Protein AF-A0A6A3GH56-F1 (afdb_monomer_lite)

Secondary structure (DSSP, 8-state):
--HHHHHHHHHHHHHHHHT-PPPPHHHHHHHHHHHTTT--HHHH---TT-GGG------HHHHHHHHHHSPPP-TT-EEEEET-TTSHHHHHHHHHS--SEEEEE--S----HHHHS-----

Foldseek 3Di:
DVVVVVVVVVVVVVVVVLPPDADDLVVLLVVLCVLCVPPDCVLQDDDPPPPVSDDDDDDSVNLVVVCVPDDADDCDAEAEAEQCRLPSSVSSCVRHHNHVYYHYDHPDPHHNSSPPDPPPVD

pLDDT: mean 76.89, std 17.0, range [31.66, 94.56]

Sequence (122 aa):
MAADDEAEVVDALVKSYEKAAVLQLPDAIRVLASIFNDVTANDIHQKSGRTHGNAGELLPVRVADMLAVMEPLHASDVFLDIGAGIGNVLAQVALTTTVRRCIGVELRKVAMKAADKPLNLL

Organism: NCBI:txid53985

Structure (mmCIF, N/CA/C/O backbone):
data_AF-A0A6A3GH56-F1
#
_entry.id   AF-A0A6A3GH56-F1
#
loop_
_atom_site.group_PDB
_atom_site.id
_atom_site.type_symbol
_atom_site.label_atom_id
_atom_site.label_alt_id
_atom_site.label_comp_id
_atom_site.label_asym_id
_atom_site.label_entity_id
_atom_site.label_seq_id
_atom_site.pdbx_PDB_ins_code
_atom_site.Cartn_x
_atom_site.Cartn_y
_atom_site.Cartn_z
_atom_site.occupancy
_atom_site.B_iso_or_equiv
_atom_site.auth_seq_id
_atom_site.auth_comp_id
_atom_site.auth_asym_id
_atom_site.auth_atom_id
_atom_site.pdbx_PDB_model_num
ATOM 1 N N . MET A 1 1 ? -23.706 -33.815 13.075 1.00 55.69 1 MET A N 1
ATOM 2 C CA . MET A 1 1 ? -22.848 -33.373 14.191 1.00 55.69 1 MET A CA 1
ATOM 3 C C . MET A 1 1 ? -21.443 -32.964 13.754 1.00 55.69 1 MET A C 1
ATOM 5 O O . MET A 1 1 ? -20.872 -32.169 14.460 1.00 55.69 1 MET A O 1
ATOM 9 N N . ALA A 1 2 ? -20.900 -33.423 12.612 1.00 57.75 2 ALA A N 1
ATOM 10 C CA . ALA A 1 2 ? -19.559 -33.015 12.146 1.00 57.75 2 ALA A CA 1
ATOM 11 C C . ALA A 1 2 ? -19.528 -31.788 11.201 1.00 57.75 2 ALA A C 1
ATOM 13 O O . ALA A 1 2 ? -18.466 -31.236 10.957 1.00 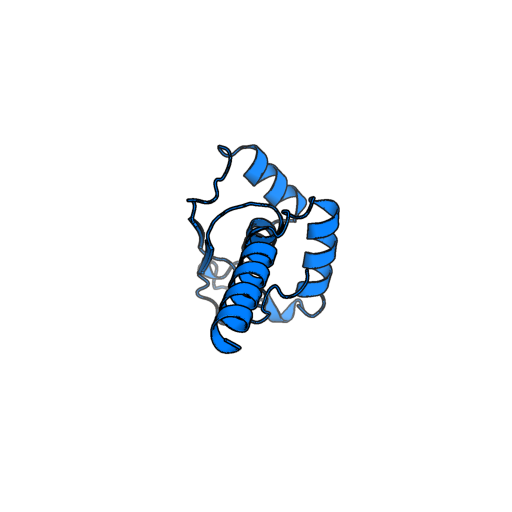57.75 2 ALA A O 1
ATOM 14 N N . ALA A 1 3 ? -20.671 -31.375 10.639 1.00 57.62 3 ALA A N 1
ATOM 15 C CA . ALA A 1 3 ? -20.741 -30.251 9.695 1.00 57.62 3 ALA A CA 1
ATOM 16 C C . ALA A 1 3 ? -20.839 -28.879 10.390 1.00 57.62 3 ALA A C 1
ATOM 18 O O . ALA A 1 3 ? -20.417 -27.878 9.819 1.00 57.62 3 ALA A O 1
ATOM 19 N N . ASP A 1 4 ? -21.376 -28.848 11.614 1.00 59.31 4 ASP A N 1
ATOM 20 C CA . ASP A 1 4 ? -21.502 -27.619 12.406 1.00 59.31 4 ASP A CA 1
ATOM 21 C C . ASP A 1 4 ? -20.137 -27.190 12.979 1.00 59.31 4 ASP A C 1
ATOM 23 O O . ASP A 1 4 ? -19.827 -26.001 12.983 1.00 59.31 4 ASP A O 1
ATO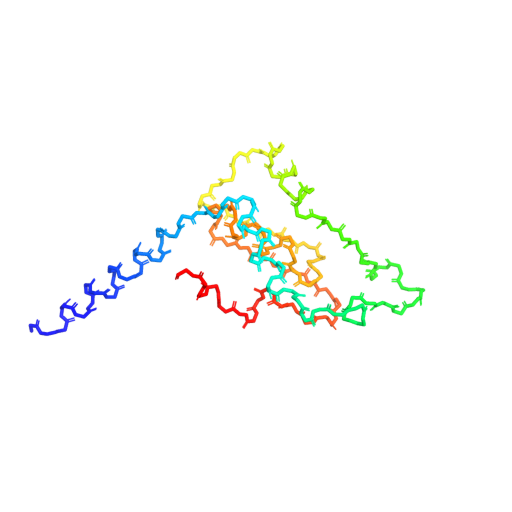M 27 N N . ASP A 1 5 ? -19.277 -28.157 13.330 1.00 63.38 5 ASP A N 1
ATOM 28 C CA . ASP A 1 5 ? -17.909 -27.914 13.813 1.00 63.38 5 ASP A CA 1
ATOM 29 C C . ASP A 1 5 ? -17.003 -27.297 12.728 1.00 63.38 5 ASP A C 1
ATOM 31 O O . ASP A 1 5 ? -16.204 -26.408 13.009 1.00 63.38 5 ASP A O 1
ATOM 35 N N . GLU A 1 6 ? -17.130 -27.720 11.464 1.00 66.81 6 GLU A N 1
ATOM 36 C CA . GLU A 1 6 ? -16.350 -27.147 10.353 1.00 66.81 6 GLU A CA 1
ATOM 37 C C . GLU A 1 6 ? -16.748 -25.697 10.055 1.00 66.81 6 GLU A C 1
ATOM 39 O O . GLU A 1 6 ? -15.886 -24.849 9.825 1.00 66.81 6 GLU A O 1
ATOM 44 N N . ALA A 1 7 ? -18.047 -25.387 10.089 1.00 73.62 7 ALA A N 1
ATOM 45 C CA . ALA A 1 7 ? -18.534 -24.027 9.879 1.00 73.62 7 ALA A CA 1
ATOM 46 C C . ALA A 1 7 ? -18.064 -23.080 10.993 1.00 73.62 7 ALA A C 1
ATOM 48 O O . ALA A 1 7 ? -17.698 -21.938 10.717 1.00 73.62 7 ALA A O 1
ATOM 49 N N . GLU A 1 8 ? -18.020 -23.566 12.234 1.00 77.56 8 GLU A N 1
ATOM 50 C CA . GLU A 1 8 ? -17.520 -22.814 13.384 1.00 77.56 8 GLU A CA 1
ATOM 51 C C . GLU A 1 8 ? -16.004 -22.580 13.304 1.00 77.56 8 GLU A C 1
ATOM 53 O O . GLU A 1 8 ? -15.531 -21.479 13.590 1.00 77.56 8 GLU A O 1
ATOM 58 N N . VAL A 1 9 ? -15.233 -23.565 12.831 1.00 79.50 9 VAL A N 1
ATOM 59 C CA . VAL A 1 9 ? -13.787 -23.416 12.597 1.00 79.50 9 VAL A CA 1
ATOM 60 C C . VAL A 1 9 ? -13.506 -22.425 11.470 1.00 79.50 9 VAL A C 1
ATOM 62 O O . VAL A 1 9 ? -12.605 -21.598 11.602 1.00 79.50 9 VAL A O 1
ATOM 65 N N . VAL A 1 10 ? -14.278 -22.459 10.380 1.00 74.50 10 VAL A N 1
ATOM 66 C CA . VAL A 1 10 ? -14.142 -21.497 9.276 1.00 74.50 10 VAL A CA 1
ATOM 67 C C . VAL A 1 10 ? -14.523 -20.090 9.733 1.00 74.50 10 VAL A C 1
ATOM 69 O O . VAL A 1 10 ? -13.805 -19.148 9.415 1.00 74.50 10 VAL A O 1
ATOM 72 N N . ASP A 1 11 ? -15.586 -19.929 10.521 1.00 76.31 11 ASP A N 1
ATOM 73 C CA . ASP A 1 11 ? -15.983 -18.637 11.092 1.00 76.31 11 ASP A CA 1
ATOM 74 C C . ASP A 1 11 ? -14.933 -18.100 12.079 1.00 76.31 11 ASP A C 1
ATOM 76 O O . ASP A 1 11 ? -14.566 -16.927 12.022 1.00 76.31 11 ASP A O 1
ATOM 80 N N . ALA A 1 12 ? -14.367 -18.957 12.931 1.00 69.94 12 ALA A N 1
ATOM 81 C CA . ALA A 1 12 ? -13.274 -18.596 13.831 1.00 69.94 12 ALA A CA 1
ATOM 82 C C . ALA A 1 12 ? -11.991 -18.230 13.068 1.00 69.94 12 ALA A C 1
ATOM 84 O O . ALA A 1 12 ? -11.305 -17.274 13.435 1.00 69.94 12 ALA A O 1
ATOM 85 N N . LEU A 1 13 ? -11.685 -18.948 11.986 1.00 66.50 13 LEU A N 1
ATOM 86 C CA . LEU A 1 13 ? -10.550 -18.671 11.115 1.00 66.50 13 LEU A CA 1
ATOM 87 C C . LEU A 1 13 ? -10.747 -17.335 10.382 1.00 66.50 13 LEU A C 1
ATOM 89 O O . LEU A 1 13 ? -9.862 -16.483 10.425 1.00 66.50 13 LEU A O 1
ATOM 93 N N . VAL A 1 14 ? -11.926 -17.096 9.802 1.00 62.84 14 VAL A N 1
ATOM 94 C CA . VAL A 1 14 ? -12.310 -15.820 9.174 1.00 62.84 14 VAL A CA 1
ATOM 95 C C . VAL A 1 14 ? -12.237 -14.673 10.184 1.00 62.84 14 VAL A C 1
ATOM 97 O O . VAL A 1 14 ? -11.625 -13.653 9.886 1.00 62.84 14 VAL A O 1
ATOM 100 N N . LYS A 1 15 ? -12.741 -14.853 11.409 1.00 58.06 15 LYS A N 1
ATOM 101 C CA . LYS A 1 15 ? -12.625 -13.863 12.495 1.00 58.06 15 LYS A CA 1
ATOM 102 C C . LYS A 1 15 ? -11.185 -13.633 12.943 1.00 58.06 15 LYS A C 1
ATOM 104 O O . LYS A 1 15 ? -10.844 -12.527 13.359 1.00 58.06 15 LYS A O 1
ATOM 109 N N . SER A 1 16 ? -10.329 -14.652 12.871 1.00 56.16 16 SER A N 1
ATOM 110 C CA . SER A 1 16 ? -8.899 -14.501 13.157 1.00 56.16 16 SER A CA 1
ATOM 111 C C . SER A 1 16 ? -8.198 -13.666 12.081 1.00 56.16 16 SER A C 1
ATOM 113 O O . SER A 1 16 ? -7.372 -12.822 12.422 1.00 56.16 16 SER A O 1
ATOM 115 N N . TYR A 1 17 ? -8.616 -13.803 10.815 1.00 54.56 17 TYR A N 1
ATOM 116 C CA . TYR A 1 17 ? -8.174 -12.955 9.705 1.00 54.56 17 TYR A CA 1
ATOM 117 C C . TYR A 1 17 ? -8.757 -11.534 9.764 1.00 54.56 17 TYR A C 1
ATOM 119 O O . TYR A 1 17 ? -8.057 -10.578 9.442 1.00 54.56 17 TYR A O 1
ATOM 127 N N . GLU A 1 18 ? -9.994 -11.355 10.241 1.00 53.69 18 GLU A N 1
ATOM 128 C CA . GLU A 1 18 ? -10.576 -10.026 10.508 1.00 53.69 18 GLU A CA 1
ATOM 129 C C . GLU A 1 18 ? -9.851 -9.284 11.640 1.00 53.69 18 GLU A C 1
ATOM 131 O O . GLU A 1 18 ? -9.915 -8.057 11.732 1.00 53.69 18 GLU A O 1
ATOM 136 N N . LYS A 1 19 ? -9.123 -10.018 12.488 1.00 45.75 19 LYS A N 1
ATOM 137 C CA . LYS A 1 19 ? -8.312 -9.485 13.582 1.00 45.75 19 LYS A CA 1
ATOM 138 C C . LYS A 1 19 ? -6.819 -9.458 13.244 1.00 45.75 19 LYS A C 1
ATOM 140 O O . LYS A 1 19 ? -5.986 -9.549 14.146 1.00 45.75 19 LYS A O 1
ATOM 145 N N . ALA A 1 20 ? -6.457 -9.316 11.971 1.00 56.47 20 ALA A N 1
ATOM 146 C CA . ALA A 1 20 ? -5.091 -8.961 11.617 1.00 56.47 20 ALA A CA 1
ATOM 147 C C . ALA A 1 20 ? -4.806 -7.548 12.150 1.00 56.47 20 ALA A C 1
ATOM 149 O O . ALA A 1 20 ? -5.354 -6.554 11.673 1.00 56.47 20 ALA A O 1
ATOM 150 N N . ALA A 1 21 ? -3.990 -7.455 13.200 1.00 65.00 21 ALA A N 1
ATOM 151 C CA . ALA A 1 21 ? -3.516 -6.169 13.684 1.00 65.00 21 ALA A CA 1
ATOM 152 C C . ALA A 1 21 ? -2.766 -5.457 12.550 1.00 65.00 21 ALA A C 1
ATOM 154 O O . ALA A 1 21 ? -1.915 -6.057 11.893 1.00 65.00 21 ALA A O 1
ATOM 155 N N . VAL A 1 22 ? -3.075 -4.178 12.332 1.00 84.69 22 VAL A N 1
ATOM 156 C CA . VAL A 1 22 ? -2.339 -3.351 11.372 1.00 84.69 22 VAL A CA 1
ATOM 157 C C . VAL A 1 22 ? -0.858 -3.314 11.749 1.00 84.69 22 VAL A C 1
ATOM 159 O O . VAL A 1 22 ? -0.496 -3.184 12.925 1.00 84.69 22 VAL A O 1
ATOM 162 N N . LEU A 1 23 ? 0.010 -3.436 10.750 1.00 90.06 23 LEU A N 1
ATOM 163 C CA . LEU A 1 23 ? 1.447 -3.383 10.958 1.00 90.06 23 LEU A CA 1
ATOM 164 C C . LEU A 1 23 ? 1.871 -1.976 11.368 1.00 90.06 23 LEU A C 1
ATOM 166 O O . LEU A 1 23 ? 1.396 -0.969 10.839 1.00 90.06 23 LEU A O 1
ATOM 170 N N . GLN A 1 24 ? 2.834 -1.912 12.283 1.00 91.94 24 GLN A N 1
ATOM 171 C CA . GLN A 1 24 ? 3.536 -0.668 12.562 1.00 91.94 24 GLN A CA 1
ATOM 172 C C . GLN A 1 24 ? 4.423 -0.302 11.368 1.00 91.94 24 GLN A C 1
ATOM 174 O O . GLN A 1 24 ? 4.922 -1.177 10.656 1.00 91.94 24 GLN A O 1
ATOM 179 N N . LEU A 1 25 ? 4.653 0.996 11.160 1.00 90.62 25 LEU A N 1
ATOM 180 C CA . LEU A 1 25 ? 5.363 1.500 9.980 1.00 90.62 25 LEU A CA 1
ATOM 181 C C . LEU A 1 25 ? 6.716 0.802 9.706 1.00 90.62 25 LEU A C 1
ATOM 183 O O . LEU A 1 25 ? 6.954 0.452 8.551 1.00 90.62 25 LEU A O 1
ATOM 187 N N . PRO A 1 26 ? 7.593 0.538 10.698 1.00 94.00 26 PRO A N 1
ATOM 188 C CA . PRO A 1 26 ? 8.853 -0.163 10.437 1.00 94.00 26 PRO A CA 1
ATOM 189 C C . PRO A 1 26 ? 8.669 -1.577 9.870 1.00 94.00 26 PRO A C 1
ATOM 191 O O . PRO A 1 26 ? 9.419 -1.980 8.980 1.00 94.00 26 PRO A O 1
ATOM 194 N N . ASP A 1 27 ? 7.668 -2.318 10.347 1.00 93.19 27 ASP A N 1
ATOM 195 C CA . ASP A 1 27 ? 7.379 -3.674 9.874 1.00 93.19 27 ASP A CA 1
ATOM 196 C C . ASP A 1 27 ? 6.711 -3.643 8.499 1.00 93.19 27 ASP A C 1
ATOM 198 O O . ASP A 1 27 ? 7.100 -4.398 7.607 1.00 93.19 27 ASP A O 1
ATOM 202 N N . ALA A 1 28 ? 5.799 -2.694 8.274 1.00 91.62 28 ALA A N 1
ATOM 203 C CA . ALA A 1 28 ? 5.215 -2.458 6.959 1.00 91.62 28 ALA A CA 1
ATOM 204 C C . ALA A 1 28 ? 6.290 -2.127 5.912 1.00 91.62 28 ALA A C 1
ATOM 206 O O . ALA A 1 28 ? 6.267 -2.687 4.822 1.00 91.62 28 ALA A O 1
ATOM 207 N N . ILE A 1 29 ? 7.285 -1.295 6.243 1.00 91.88 29 ILE A N 1
ATOM 208 C CA . ILE A 1 29 ? 8.412 -0.981 5.346 1.00 91.88 29 ILE A CA 1
ATOM 209 C C . ILE A 1 29 ? 9.193 -2.243 4.962 1.00 91.88 29 ILE A C 1
ATOM 211 O O . ILE A 1 29 ? 9.549 -2.412 3.795 1.00 91.88 29 ILE A O 1
ATOM 215 N N . ARG A 1 30 ? 9.439 -3.152 5.913 1.00 92.94 30 ARG A N 1
ATOM 216 C CA . ARG A 1 30 ? 10.125 -4.426 5.638 1.00 92.94 30 ARG A CA 1
ATOM 217 C C . ARG A 1 30 ? 9.304 -5.318 4.709 1.00 92.94 30 ARG A C 1
ATOM 219 O O . ARG A 1 30 ? 9.852 -5.889 3.768 1.00 92.94 30 ARG A O 1
ATOM 226 N N . VAL A 1 31 ? 7.997 -5.410 4.947 1.00 91.31 31 VAL A N 1
ATOM 227 C CA . VAL A 1 31 ? 7.078 -6.180 4.098 1.00 91.31 31 VAL A CA 1
ATOM 228 C C . VAL A 1 31 ? 7.000 -5.576 2.695 1.00 91.31 31 VAL A C 1
ATOM 230 O O . VAL A 1 31 ? 7.116 -6.312 1.720 1.00 91.31 31 VAL A O 1
ATOM 233 N N . LEU A 1 32 ? 6.900 -4.251 2.568 1.00 90.00 32 LEU A N 1
ATOM 234 C CA . LEU A 1 32 ? 6.911 -3.552 1.278 1.00 90.00 32 LEU A CA 1
ATOM 235 C C . LEU A 1 32 ? 8.201 -3.831 0.502 1.00 90.00 32 LEU A C 1
ATOM 237 O O . LEU A 1 32 ? 8.138 -4.189 -0.673 1.00 90.00 32 LEU A O 1
ATOM 241 N N . ALA A 1 33 ? 9.361 -3.745 1.160 1.00 89.94 33 ALA A N 1
ATOM 242 C CA . ALA A 1 33 ? 10.639 -4.079 0.536 1.00 89.94 33 ALA A CA 1
ATOM 243 C C . ALA A 1 33 ? 10.656 -5.524 0.006 1.00 89.94 33 ALA A C 1
ATOM 245 O O . ALA A 1 33 ? 11.157 -5.764 -1.085 1.00 89.94 33 ALA A O 1
ATOM 246 N N . SER A 1 34 ? 10.056 -6.472 0.734 1.00 90.94 34 SER A N 1
ATOM 247 C CA . SER A 1 34 ? 9.916 -7.867 0.295 1.00 90.94 34 SER A CA 1
ATOM 248 C C . SER A 1 34 ? 8.948 -8.030 -0.887 1.00 90.94 34 SER A C 1
ATOM 250 O O . SER A 1 34 ? 9.265 -8.719 -1.858 1.00 90.94 34 SER A O 1
ATOM 252 N N . ILE A 1 35 ? 7.784 -7.367 -0.848 1.00 86.88 35 ILE A N 1
ATOM 253 C CA . ILE A 1 35 ? 6.763 -7.426 -1.910 1.00 86.88 35 ILE A CA 1
ATOM 254 C C . ILE A 1 35 ? 7.330 -6.933 -3.243 1.00 86.88 35 ILE A C 1
ATOM 256 O O . ILE A 1 35 ? 7.060 -7.553 -4.273 1.00 86.88 35 ILE A O 1
ATOM 260 N N . PHE A 1 36 ? 8.112 -5.850 -3.207 1.00 86.56 36 PHE A N 1
ATOM 261 C CA . PHE A 1 36 ? 8.610 -5.146 -4.389 1.00 86.56 36 PHE A CA 1
ATOM 262 C C . PHE A 1 36 ? 10.093 -5.405 -4.705 1.00 86.56 36 PHE A C 1
ATOM 264 O O . PHE A 1 36 ? 10.641 -4.747 -5.585 1.00 86.56 36 PHE A O 1
ATOM 271 N N . ASN A 1 37 ? 10.745 -6.365 -4.039 1.00 87.38 37 ASN A N 1
ATOM 272 C CA . ASN A 1 37 ? 12.181 -6.653 -4.203 1.00 87.38 37 ASN A CA 1
ATOM 273 C C . ASN A 1 37 ? 1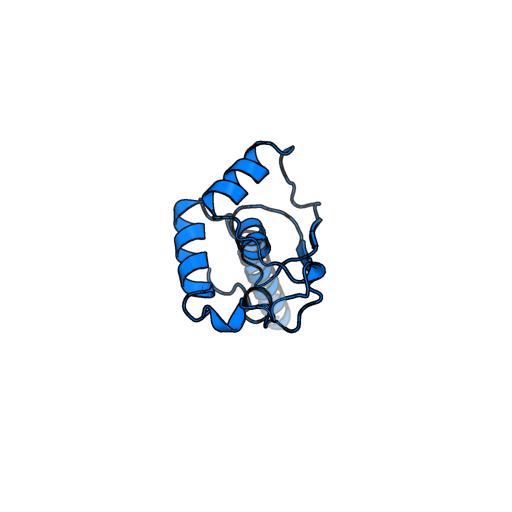2.588 -6.997 -5.651 1.00 87.38 37 ASN A C 1
ATOM 275 O O . ASN A 1 37 ? 13.728 -6.810 -6.059 1.00 87.38 37 ASN A O 1
ATOM 279 N N . ASP A 1 38 ? 11.656 -7.528 -6.435 1.00 84.94 38 ASP A N 1
ATOM 280 C CA . ASP A 1 38 ? 11.855 -7.944 -7.821 1.00 84.94 38 ASP A CA 1
ATOM 281 C C . ASP A 1 38 ? 11.353 -6.897 -8.836 1.00 84.94 38 ASP A C 1
ATOM 283 O O . ASP A 1 38 ? 11.222 -7.200 -10.023 1.00 84.94 38 ASP A O 1
ATOM 287 N N . VAL A 1 39 ? 10.998 -5.686 -8.391 1.00 82.38 39 VAL A N 1
ATOM 288 C CA . VAL A 1 39 ? 10.667 -4.565 -9.281 1.00 82.38 39 VAL A CA 1
ATOM 289 C C . VAL A 1 39 ? 11.953 -3.909 -9.758 1.00 82.38 39 VAL A C 1
ATOM 291 O O . VAL A 1 39 ? 12.783 -3.458 -8.973 1.00 82.38 39 VAL A O 1
ATOM 294 N N . THR A 1 40 ? 12.105 -3.822 -11.071 1.00 80.69 40 THR A N 1
ATOM 295 C CA . THR A 1 40 ? 13.259 -3.206 -11.718 1.00 80.69 40 THR A CA 1
ATOM 296 C C . THR A 1 40 ? 12.913 -1.827 -12.264 1.00 80.69 40 THR A C 1
ATOM 298 O O . THR A 1 40 ? 11.753 -1.486 -12.502 1.00 80.69 40 THR A O 1
ATOM 301 N N . ALA A 1 41 ? 13.941 -1.034 -12.570 1.00 75.88 41 ALA A N 1
ATOM 302 C CA . ALA A 1 41 ? 13.749 0.233 -13.266 1.00 75.88 41 ALA A CA 1
ATOM 303 C C . ALA A 1 41 ? 13.023 0.058 -14.614 1.00 75.88 41 ALA A C 1
ATOM 305 O O . ALA A 1 41 ? 12.340 0.981 -15.038 1.00 75.88 41 ALA A O 1
ATOM 306 N N . ASN A 1 42 ? 13.135 -1.096 -15.282 1.00 71.88 42 ASN A N 1
ATOM 307 C CA . ASN A 1 42 ? 12.422 -1.366 -16.536 1.00 71.88 42 ASN A CA 1
ATOM 308 C C . ASN A 1 42 ? 10.914 -1.556 -16.336 1.00 71.88 42 ASN A C 1
ATOM 310 O O . ASN A 1 42 ? 10.149 -1.232 -17.239 1.00 71.88 42 ASN A O 1
ATOM 314 N N . ASP A 1 43 ? 10.492 -2.022 -15.160 1.00 70.06 43 ASP A N 1
ATOM 315 C CA . ASP A 1 43 ? 9.075 -2.178 -14.813 1.00 70.06 43 ASP A CA 1
ATOM 316 C C . ASP A 1 43 ? 8.403 -0.823 -14.529 1.00 70.06 43 ASP A C 1
ATOM 318 O O . ASP A 1 43 ? 7.189 -0.683 -14.658 1.00 70.06 43 ASP A O 1
ATOM 322 N N . ILE A 1 44 ? 9.199 0.190 -14.169 1.00 69.25 44 ILE A N 1
ATOM 323 C CA . ILE A 1 44 ? 8.743 1.547 -13.821 1.00 69.25 44 ILE A CA 1
ATOM 324 C C . ILE A 1 44 ? 8.957 2.529 -14.990 1.00 69.25 44 ILE A C 1
ATOM 326 O O . ILE A 1 44 ? 8.249 3.538 -15.109 1.00 69.25 44 ILE A O 1
ATOM 330 N N . HIS A 1 45 ? 9.935 2.243 -15.858 1.00 65.38 45 HIS A N 1
ATOM 331 C CA . HIS A 1 45 ? 10.373 3.140 -16.919 1.00 65.38 45 HIS A CA 1
ATOM 332 C C . HIS A 1 45 ? 9.305 3.411 -17.965 1.00 65.38 45 HIS A C 1
ATOM 334 O O . HIS A 1 45 ? 8.431 2.608 -18.291 1.00 65.38 45 HIS A O 1
ATOM 340 N N . GLN A 1 46 ? 9.445 4.585 -18.560 1.00 64.38 46 GLN A N 1
ATOM 341 C CA . GLN A 1 46 ? 8.494 5.114 -19.513 1.00 64.38 46 GLN A CA 1
ATOM 342 C C . GLN A 1 46 ? 9.185 5.484 -20.793 1.00 64.38 46 GLN A C 1
ATOM 344 O O . GLN A 1 46 ? 10.341 5.905 -20.811 1.00 64.38 46 GLN A O 1
ATOM 349 N N . LYS A 1 47 ? 8.423 5.395 -21.879 1.00 59.19 47 LYS A N 1
ATOM 350 C CA . LYS A 1 47 ? 8.846 5.963 -23.149 1.00 59.19 47 LYS A CA 1
ATOM 351 C C . LYS A 1 47 ? 8.809 7.487 -23.027 1.00 59.19 47 LYS A C 1
ATOM 353 O O . LYS A 1 47 ? 7.747 8.064 -22.795 1.00 59.19 47 LYS A O 1
ATOM 358 N N . SER A 1 48 ? 9.979 8.106 -23.184 1.00 56.25 48 SER A N 1
ATOM 359 C CA . SER A 1 48 ? 10.156 9.561 -23.190 1.00 56.25 48 SER A CA 1
ATOM 360 C C . SER A 1 48 ? 9.149 10.249 -24.128 1.00 56.25 48 SER A C 1
ATOM 362 O O . SER A 1 48 ? 8.813 9.714 -25.186 1.00 56.25 48 SER A O 1
ATOM 364 N N . GLY A 1 49 ? 8.637 11.418 -23.728 1.00 59.09 49 GLY A N 1
ATOM 365 C CA . GLY A 1 49 ? 7.677 12.214 -24.509 1.00 59.09 49 GLY A CA 1
ATOM 366 C C . GLY A 1 49 ? 6.188 11.945 -24.237 1.00 59.09 49 GLY A C 1
ATOM 367 O O . GLY A 1 49 ? 5.342 12.614 -24.826 1.00 59.09 49 GLY A O 1
ATOM 368 N N . ARG A 1 50 ? 5.833 11.021 -23.330 1.00 60.09 50 ARG A N 1
ATOM 369 C CA . ARG A 1 50 ? 4.451 10.825 -22.844 1.00 60.09 50 ARG A CA 1
ATOM 370 C C . ARG A 1 50 ? 4.311 11.266 -21.389 1.00 60.09 50 ARG A C 1
ATOM 372 O O . ARG A 1 50 ? 4.288 10.444 -20.484 1.00 60.09 50 ARG A O 1
ATOM 379 N N . THR A 1 51 ? 4.186 12.572 -21.172 1.00 55.41 51 THR A N 1
ATOM 380 C CA . THR A 1 51 ? 4.139 13.194 -19.832 1.00 55.41 51 THR A CA 1
ATOM 381 C C . THR A 1 51 ? 2.981 12.716 -18.948 1.00 55.41 51 THR A C 1
ATOM 383 O O . THR A 1 51 ? 3.106 12.730 -17.729 1.00 55.41 51 THR A O 1
ATOM 386 N N . HIS A 1 52 ? 1.884 12.229 -19.540 1.00 53.41 52 HIS A N 1
ATOM 387 C CA . HIS A 1 52 ? 0.763 11.602 -18.824 1.00 53.41 52 HIS A CA 1
ATOM 388 C C . HIS A 1 52 ? 1.096 10.215 -18.247 1.00 53.41 52 HIS A C 1
ATOM 390 O O . HIS A 1 52 ? 0.268 9.631 -17.559 1.00 53.41 52 HIS A O 1
ATOM 396 N N . GLY A 1 53 ? 2.274 9.663 -18.557 1.00 53.50 53 GLY A N 1
ATOM 397 C CA . GLY A 1 53 ? 2.750 8.395 -18.019 1.00 53.50 53 GLY A CA 1
ATOM 398 C C . GLY A 1 53 ? 3.647 8.529 -16.790 1.00 53.50 53 GLY A C 1
ATOM 399 O O . GLY A 1 53 ? 3.921 7.491 -16.196 1.00 53.50 53 GLY A O 1
ATOM 400 N N . ASN A 1 54 ? 4.114 9.740 -16.434 1.00 59.69 54 ASN A N 1
ATOM 401 C CA . ASN A 1 54 ? 5.192 9.989 -15.458 1.00 59.69 54 ASN A CA 1
ATOM 402 C C . ASN A 1 54 ? 5.013 9.214 -14.138 1.00 59.69 54 ASN A C 1
ATOM 404 O O . ASN A 1 54 ? 3.928 9.147 -13.576 1.00 59.69 54 ASN A O 1
ATOM 408 N N . ALA A 1 55 ? 6.096 8.598 -13.660 1.00 62.25 55 ALA A N 1
ATOM 409 C CA . ALA A 1 55 ? 6.140 7.752 -12.476 1.00 62.25 55 ALA A CA 1
ATOM 410 C C . ALA A 1 55 ? 6.779 8.616 -11.409 1.00 62.25 55 ALA A C 1
ATOM 412 O O . ALA A 1 55 ? 7.975 8.894 -11.473 1.00 62.25 55 ALA A O 1
ATOM 413 N N . GLY A 1 56 ? 5.960 9.086 -10.478 1.00 69.50 56 GLY A N 1
ATOM 414 C CA . GLY A 1 56 ? 6.456 9.566 -9.199 1.00 69.50 56 GLY A CA 1
ATOM 415 C C . GLY A 1 56 ? 6.604 8.388 -8.244 1.00 69.50 56 GLY A C 1
ATOM 416 O O . GLY A 1 56 ? 5.861 7.413 -8.344 1.00 69.50 56 GLY A O 1
ATOM 417 N N . GLU A 1 57 ? 7.545 8.489 -7.312 1.00 74.31 57 GLU A N 1
ATOM 418 C CA . GLU A 1 57 ? 7.629 7.576 -6.177 1.00 74.31 57 GLU A CA 1
ATOM 419 C C . GLU A 1 57 ? 7.314 8.343 -4.893 1.00 74.31 57 GLU A C 1
ATOM 421 O O . GLU A 1 57 ? 7.912 9.382 -4.604 1.00 74.31 57 GLU A O 1
ATOM 426 N N . LEU A 1 58 ? 6.376 7.812 -4.109 1.00 82.56 58 LEU A N 1
ATOM 427 C CA . LEU A 1 58 ? 6.188 8.200 -2.719 1.00 82.56 58 LEU A CA 1
ATOM 428 C C . LEU A 1 58 ? 6.916 7.198 -1.830 1.00 82.56 58 LEU A C 1
ATOM 430 O O . LEU A 1 58 ? 6.561 6.021 -1.779 1.00 82.56 58 LEU A O 1
ATOM 434 N N . LEU A 1 59 ? 7.930 7.686 -1.115 1.00 87.94 59 LEU A N 1
ATOM 435 C CA . LEU A 1 59 ? 8.630 6.890 -0.111 1.00 87.94 59 LEU A CA 1
ATOM 436 C C . LEU A 1 59 ? 7.660 6.488 1.010 1.00 87.94 59 LEU A C 1
ATOM 438 O O . LEU A 1 59 ? 6.807 7.303 1.377 1.00 87.94 59 LEU A O 1
ATOM 442 N N . PRO A 1 60 ? 7.839 5.319 1.651 1.00 90.44 60 PRO A N 1
ATOM 443 C CA . PRO A 1 60 ? 6.908 4.862 2.676 1.00 90.44 60 PRO A CA 1
ATOM 444 C C . PRO A 1 60 ? 6.677 5.849 3.827 1.00 90.44 60 PRO A C 1
ATOM 446 O O . PRO A 1 60 ? 5.561 6.028 4.308 1.00 90.44 60 PRO A O 1
ATOM 449 N N . VAL A 1 61 ? 7.724 6.569 4.236 1.00 92.94 61 VAL A N 1
ATOM 450 C CA . VAL A 1 61 ? 7.607 7.615 5.263 1.00 92.94 61 VAL A CA 1
ATOM 451 C C . VAL A 1 61 ? 6.712 8.776 4.814 1.00 92.94 61 VAL A C 1
ATOM 453 O O . VAL A 1 61 ? 5.965 9.315 5.616 1.00 92.94 61 VAL A O 1
ATOM 456 N N . ARG A 1 62 ? 6.726 9.136 3.524 1.00 92.62 62 ARG A N 1
ATOM 457 C CA . ARG A 1 62 ? 5.885 10.213 2.979 1.00 92.62 62 ARG A CA 1
ATOM 458 C C . ARG A 1 62 ? 4.417 9.794 2.916 1.00 92.62 62 ARG A C 1
ATOM 460 O O . ARG A 1 62 ? 3.547 10.627 3.139 1.00 92.62 62 ARG A O 1
ATOM 467 N N . VAL A 1 63 ? 4.145 8.512 2.661 1.00 93.12 63 VAL A N 1
ATOM 468 C CA . VAL A 1 63 ? 2.789 7.947 2.752 1.00 93.12 63 VAL A CA 1
ATOM 469 C C . VAL A 1 63 ? 2.298 7.969 4.200 1.00 93.12 63 VAL A C 1
ATOM 471 O O . VAL A 1 63 ? 1.167 8.366 4.451 1.00 93.12 63 VAL A O 1
ATOM 474 N N . ALA A 1 64 ? 3.150 7.619 5.167 1.00 92.56 64 ALA A N 1
ATOM 475 C CA . ALA A 1 64 ? 2.793 7.700 6.582 1.00 92.56 64 ALA A CA 1
ATOM 476 C C . ALA A 1 64 ? 2.490 9.143 7.020 1.00 92.56 64 ALA A C 1
ATOM 478 O O . ALA A 1 64 ? 1.479 9.376 7.676 1.00 92.56 64 ALA A O 1
ATOM 479 N N . ASP A 1 65 ? 3.315 10.107 6.597 1.00 94.00 65 ASP A N 1
ATOM 480 C CA . ASP A 1 65 ? 3.079 11.532 6.852 1.00 94.00 65 ASP A CA 1
ATOM 481 C C . ASP A 1 65 ? 1.740 11.996 6.248 1.00 94.00 65 ASP A C 1
ATOM 483 O O . ASP A 1 65 ? 0.995 12.724 6.899 1.00 94.00 65 ASP A O 1
ATOM 487 N N . MET A 1 66 ? 1.403 11.545 5.031 1.00 92.75 66 MET A N 1
ATOM 488 C CA . MET A 1 66 ? 0.112 11.830 4.392 1.00 92.75 66 MET A CA 1
ATOM 489 C C . MET A 1 66 ? -1.059 11.281 5.215 1.00 92.75 66 MET A C 1
ATOM 491 O O . MET A 1 66 ? -2.023 11.997 5.458 1.00 92.75 66 MET A O 1
ATOM 495 N N . LEU A 1 67 ? -0.976 10.030 5.671 1.00 91.44 67 LEU A N 1
ATOM 496 C CA . LEU A 1 67 ? -2.029 9.417 6.485 1.00 91.44 67 LEU A CA 1
ATOM 497 C C . LEU A 1 67 ? -2.186 10.115 7.842 1.00 91.44 67 LEU A C 1
ATOM 499 O O . LEU A 1 67 ? -3.299 10.233 8.338 1.00 91.44 67 LEU A O 1
ATOM 503 N N . ALA A 1 68 ? -1.091 10.609 8.424 1.00 90.06 68 ALA A N 1
ATOM 504 C CA . ALA A 1 68 ? -1.106 11.295 9.714 1.00 90.06 68 ALA A CA 1
ATOM 505 C C . ALA A 1 68 ? -1.787 12.675 9.676 1.00 90.06 68 ALA A C 1
ATOM 507 O O . ALA A 1 68 ? -2.229 13.157 10.717 1.00 90.06 68 ALA A O 1
ATOM 508 N N . VAL A 1 69 ? -1.858 13.321 8.505 1.00 92.25 69 VAL A N 1
ATOM 509 C CA . VAL A 1 69 ? -2.536 14.621 8.338 1.00 92.25 69 VAL A CA 1
ATOM 510 C C . VAL A 1 69 ? -3.997 14.495 7.902 1.00 92.25 69 VAL A C 1
ATOM 512 O O . VAL A 1 69 ? -4.711 15.496 7.879 1.00 92.25 69 VAL A O 1
ATOM 515 N N . MET A 1 70 ? -4.442 13.292 7.539 1.00 86.75 70 MET A N 1
ATOM 516 C CA . MET A 1 70 ? -5.841 13.010 7.224 1.00 86.75 70 MET A CA 1
ATOM 517 C C . MET A 1 70 ? -6.652 12.806 8.509 1.00 86.75 70 MET A C 1
ATOM 519 O O . MET A 1 70 ? -6.103 12.512 9.572 1.00 86.75 70 MET A O 1
ATOM 523 N N . GLU A 1 71 ? -7.978 12.935 8.414 1.00 83.88 71 GLU A N 1
ATOM 524 C CA . GLU A 1 71 ? -8.850 12.428 9.477 1.00 83.88 71 GLU A CA 1
ATOM 525 C C . GLU A 1 71 ? -8.621 10.916 9.666 1.00 83.88 71 GLU A C 1
ATOM 527 O O . GLU A 1 71 ? -8.265 10.229 8.699 1.00 83.88 71 GLU A O 1
ATOM 532 N N . PRO A 1 72 ? -8.793 10.383 10.893 1.00 85.56 72 PRO A N 1
ATOM 533 C CA . PRO A 1 72 ? -8.567 8.970 11.157 1.00 85.56 72 PRO A CA 1
ATOM 534 C C . PRO A 1 72 ? -9.362 8.086 10.195 1.00 85.56 72 PRO A C 1
ATOM 536 O O . PRO A 1 72 ? -10.584 8.161 10.144 1.00 85.56 72 PRO A O 1
ATOM 539 N N . LEU A 1 73 ? -8.660 7.223 9.462 1.00 89.38 73 LEU A N 1
ATOM 540 C CA . LEU A 1 73 ? -9.299 6.240 8.595 1.00 89.38 73 LEU A CA 1
ATOM 541 C C . LEU A 1 73 ? -9.974 5.147 9.430 1.00 89.38 73 LEU A C 1
ATOM 543 O O . LEU A 1 73 ? -9.454 4.699 10.458 1.00 89.38 73 LEU A O 1
ATOM 547 N N . HIS A 1 74 ? -11.130 4.698 8.962 1.00 88.38 74 HIS A N 1
ATOM 548 C CA . HIS A 1 74 ? -11.994 3.747 9.638 1.00 88.38 74 HIS A CA 1
ATOM 549 C C . HIS A 1 74 ? -12.224 2.482 8.810 1.00 88.38 74 HIS A C 1
ATOM 551 O O . HIS A 1 74 ? -12.087 2.454 7.588 1.00 88.38 74 HIS A O 1
ATOM 557 N N . ALA A 1 75 ? -12.674 1.423 9.484 1.00 89.31 75 ALA A N 1
ATOM 558 C CA . ALA A 1 75 ? -12.991 0.144 8.848 1.00 89.31 75 ALA A CA 1
ATOM 559 C C . ALA A 1 75 ? -14.207 0.179 7.908 1.00 89.31 75 ALA A C 1
ATOM 561 O O . ALA A 1 75 ? -14.483 -0.797 7.216 1.00 89.31 75 ALA A O 1
ATOM 562 N N . SER A 1 76 ? -14.942 1.291 7.860 1.00 89.19 76 SER A N 1
ATOM 563 C CA . SER A 1 76 ? -15.974 1.552 6.853 1.00 89.19 76 SER A CA 1
ATOM 564 C C . SER A 1 76 ? -15.412 2.080 5.536 1.00 89.19 76 SER A C 1
ATOM 566 O O . SER A 1 76 ? -16.111 2.034 4.521 1.00 89.19 76 SER A O 1
ATOM 568 N N . ASP A 1 77 ? -14.182 2.587 5.545 1.00 92.75 77 ASP A N 1
ATOM 569 C CA . ASP A 1 77 ? -13.676 3.426 4.470 1.00 92.75 77 ASP A CA 1
ATOM 570 C C . ASP A 1 77 ? -13.105 2.597 3.323 1.00 92.75 77 ASP A C 1
ATOM 572 O O . ASP A 1 77 ? -12.665 1.454 3.485 1.00 92.75 77 ASP A O 1
ATOM 576 N N . VAL A 1 78 ? -13.104 3.203 2.139 1.00 92.88 78 VAL A N 1
ATOM 577 C CA . VAL A 1 78 ? -12.478 2.658 0.936 1.00 92.88 78 VAL A CA 1
ATOM 578 C C . VAL A 1 78 ? -11.398 3.628 0.485 1.00 92.88 78 VAL A C 1
ATOM 580 O O . VAL A 1 78 ? -11.684 4.790 0.204 1.00 92.88 78 VAL A O 1
ATOM 583 N N . PHE A 1 79 ? -10.164 3.141 0.382 1.00 93.75 79 PHE A N 1
ATOM 584 C CA . PHE A 1 79 ? -9.048 3.913 -0.148 1.00 93.75 79 PHE A CA 1
ATOM 585 C C . PHE A 1 79 ? -8.951 3.721 -1.665 1.00 93.75 79 PHE A C 1
ATOM 587 O O . PHE A 1 79 ? -8.918 2.586 -2.145 1.00 93.75 79 PHE A O 1
ATOM 594 N N . LEU A 1 80 ? -8.897 4.815 -2.425 1.00 94.56 80 LEU A N 1
ATOM 595 C CA . LEU A 1 80 ? -8.767 4.804 -3.884 1.00 94.56 80 LEU A CA 1
ATOM 596 C C . LEU A 1 80 ? -7.476 5.518 -4.297 1.00 94.56 80 LEU A C 1
ATOM 598 O O . LEU A 1 80 ? -7.313 6.701 -4.014 1.00 94.56 80 LEU A O 1
ATOM 602 N N . ASP A 1 81 ? -6.606 4.809 -5.013 1.00 92.12 81 ASP A N 1
ATOM 603 C CA . ASP A 1 81 ? -5.363 5.337 -5.578 1.00 92.12 81 ASP A CA 1
ATOM 604 C C . ASP A 1 81 ? -5.463 5.409 -7.109 1.00 92.12 81 ASP A C 1
ATOM 606 O O . ASP A 1 81 ? -5.535 4.384 -7.797 1.00 92.12 81 ASP A O 1
ATOM 610 N N . ILE A 1 82 ? -5.515 6.629 -7.649 1.00 90.56 82 ILE A N 1
ATOM 611 C CA . ILE A 1 82 ? -5.581 6.891 -9.091 1.00 90.56 82 ILE A CA 1
ATOM 612 C C . ILE A 1 82 ? -4.169 7.208 -9.586 1.00 90.56 82 ILE A C 1
ATOM 614 O O . ILE A 1 82 ? -3.588 8.220 -9.206 1.00 90.56 82 ILE A O 1
ATOM 618 N N . GLY A 1 83 ? -3.650 6.380 -10.493 1.00 87.38 83 GLY A N 1
ATOM 619 C CA . GLY A 1 83 ? -2.237 6.400 -10.877 1.00 87.38 83 GLY A CA 1
ATOM 620 C C . GLY A 1 83 ? -1.376 5.531 -9.960 1.00 87.38 83 GLY A C 1
ATOM 621 O O . GLY A 1 83 ? -0.233 5.885 -9.679 1.00 87.38 83 GLY A O 1
ATOM 622 N N . ALA A 1 84 ? -1.926 4.397 -9.509 1.00 88.12 84 ALA A N 1
ATOM 623 C CA . ALA A 1 84 ? -1.338 3.546 -8.473 1.00 88.12 84 ALA A CA 1
ATOM 624 C C . ALA A 1 84 ? 0.045 2.963 -8.828 1.00 88.12 84 ALA A C 1
ATOM 626 O O . ALA A 1 84 ? 0.758 2.456 -7.958 1.00 88.12 84 ALA A O 1
ATOM 627 N N . GLY A 1 85 ? 0.445 2.994 -10.103 1.00 87.62 85 GLY A N 1
ATOM 628 C CA . GLY A 1 85 ? 1.707 2.439 -10.570 1.00 87.62 85 GLY A CA 1
ATOM 629 C C . GLY A 1 85 ? 1.847 0.965 -10.214 1.00 87.62 85 GLY A C 1
ATOM 630 O O . GLY A 1 85 ? 1.023 0.138 -10.592 1.00 87.62 85 GLY A O 1
ATOM 631 N N . ILE A 1 86 ? 2.908 0.635 -9.480 1.00 86.25 86 ILE A N 1
ATOM 632 C CA . ILE A 1 86 ? 3.155 -0.730 -8.994 1.00 86.25 86 ILE A CA 1
ATOM 633 C C . ILE A 1 86 ? 2.330 -1.076 -7.739 1.00 86.25 86 ILE A C 1
ATOM 635 O O . ILE A 1 86 ? 2.274 -2.244 -7.356 1.00 86.25 86 ILE A O 1
ATOM 639 N N . GLY A 1 87 ? 1.677 -0.089 -7.114 1.00 89.50 87 GLY A N 1
ATOM 640 C CA . GLY A 1 87 ? 0.801 -0.259 -5.952 1.00 89.50 87 GLY A CA 1
ATOM 641 C C . GLY A 1 87 ? 1.497 -0.144 -4.592 1.00 89.50 87 GLY A C 1
ATOM 642 O O . GLY A 1 87 ? 1.016 -0.722 -3.622 1.00 89.50 87 GLY A O 1
ATOM 643 N N . ASN A 1 88 ? 2.626 0.565 -4.491 1.00 90.31 88 ASN A N 1
ATOM 644 C CA . ASN A 1 88 ? 3.370 0.719 -3.232 1.00 90.31 88 ASN A CA 1
ATOM 645 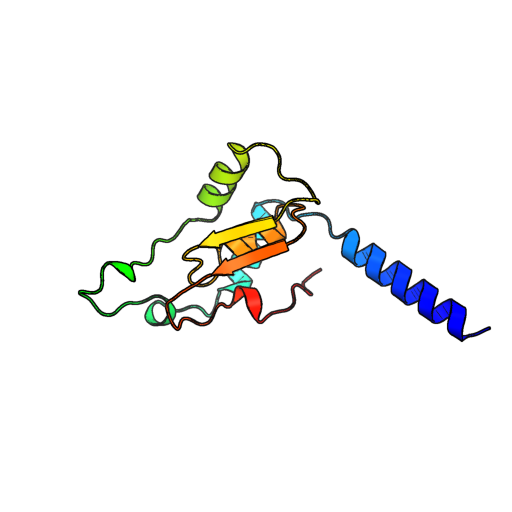C C . ASN A 1 88 ? 2.581 1.497 -2.164 1.00 90.31 88 ASN A C 1
ATOM 647 O O . ASN A 1 88 ? 2.539 1.070 -1.011 1.00 90.31 88 ASN A O 1
ATOM 651 N N . VAL A 1 89 ? 1.908 2.586 -2.551 1.00 92.88 89 VAL A N 1
ATOM 652 C CA . VAL A 1 89 ? 1.019 3.350 -1.660 1.00 92.88 89 VAL A CA 1
ATOM 653 C C . VAL A 1 89 ? -0.147 2.472 -1.212 1.00 92.88 89 VAL A C 1
ATOM 655 O O . VAL A 1 89 ? -0.398 2.338 -0.016 1.00 92.88 89 VAL A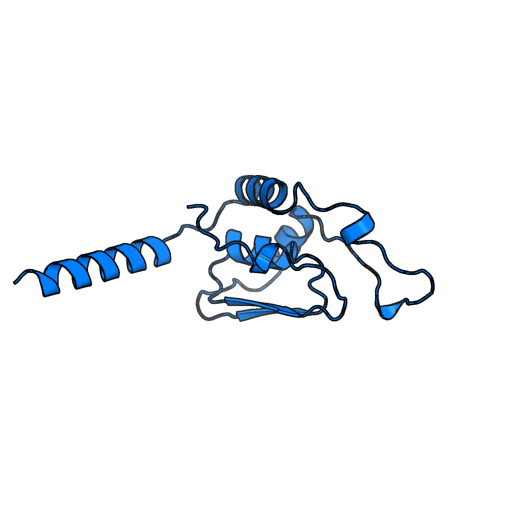 O 1
ATOM 658 N N . LEU A 1 90 ? -0.806 1.810 -2.167 1.00 93.31 90 LEU A N 1
ATOM 659 C CA . LEU A 1 90 ? -1.941 0.924 -1.919 1.00 93.31 90 LEU A CA 1
ATOM 660 C C . LEU A 1 90 ? -1.608 -0.196 -0.915 1.00 93.31 90 LEU A C 1
ATOM 662 O O . LEU A 1 90 ? -2.367 -0.437 0.025 1.00 93.31 90 LEU A O 1
ATOM 666 N N . ALA A 1 91 ? -0.454 -0.846 -1.099 1.00 92.62 91 ALA A N 1
ATOM 667 C CA . ALA A 1 91 ? 0.038 -1.894 -0.213 1.00 92.62 91 ALA A CA 1
ATOM 668 C C . ALA A 1 91 ? 0.337 -1.358 1.190 1.00 92.62 91 ALA A C 1
ATOM 670 O O . ALA A 1 91 ? -0.019 -1.998 2.175 1.00 92.62 91 ALA A O 1
ATOM 671 N N . GLN A 1 92 ? 0.944 -0.174 1.306 1.00 94.19 92 GLN A N 1
ATOM 672 C CA . GLN A 1 92 ? 1.207 0.415 2.614 1.00 94.19 92 GLN A CA 1
ATOM 673 C C . GLN A 1 92 ? -0.088 0.729 3.358 1.00 94.19 92 GLN A C 1
ATOM 675 O O . GLN A 1 92 ? -0.208 0.363 4.522 1.00 94.19 92 GLN A O 1
ATOM 680 N N . VAL A 1 93 ? -1.066 1.348 2.689 1.00 93.25 93 VAL A N 1
ATOM 681 C CA . VAL A 1 93 ? -2.363 1.662 3.302 1.00 93.25 93 VAL A CA 1
ATOM 682 C C . VAL A 1 93 ? -3.056 0.388 3.781 1.00 93.25 93 VAL A C 1
ATOM 684 O O . VAL A 1 93 ? -3.535 0.354 4.911 1.00 93.25 93 VAL A O 1
ATOM 687 N N . ALA A 1 94 ? -3.047 -0.677 2.976 1.00 92.38 94 ALA A N 1
ATOM 688 C CA . ALA A 1 94 ? -3.613 -1.965 3.373 1.00 92.38 94 ALA A CA 1
ATOM 689 C C . ALA A 1 94 ? -2.896 -2.593 4.584 1.00 92.38 94 ALA A C 1
ATOM 691 O O . ALA A 1 94 ? -3.536 -3.248 5.398 1.00 92.38 94 ALA A O 1
ATOM 692 N N . LEU A 1 95 ? -1.580 -2.395 4.719 1.00 92.44 95 LEU A N 1
ATOM 693 C CA . LEU A 1 95 ? -0.796 -2.948 5.828 1.00 92.44 95 LEU A CA 1
ATOM 694 C C . LEU A 1 95 ? -0.907 -2.125 7.116 1.00 92.44 95 LEU A C 1
ATOM 696 O O . LEU A 1 95 ? -0.824 -2.698 8.197 1.00 92.44 95 LEU A O 1
ATOM 700 N N . THR A 1 96 ? -1.045 -0.799 7.026 1.00 93.12 96 THR A N 1
ATOM 701 C CA . THR A 1 96 ? -0.935 0.105 8.186 1.00 93.12 96 THR A CA 1
ATOM 702 C C . THR A 1 96 ? -2.256 0.732 8.621 1.00 93.12 96 THR A C 1
ATOM 704 O O . THR A 1 96 ? -2.263 1.541 9.547 1.00 93.12 96 THR A O 1
ATOM 707 N N . THR A 1 97 ? -3.373 0.423 7.958 1.00 91.62 97 THR A N 1
ATOM 708 C CA . THR A 1 97 ? -4.684 1.017 8.262 1.00 91.62 97 THR A CA 1
ATOM 709 C C . THR A 1 97 ? -5.782 -0.037 8.286 1.00 91.62 97 THR A C 1
ATOM 711 O O . THR A 1 97 ? -5.605 -1.149 7.803 1.00 91.62 97 THR A O 1
ATOM 714 N N . THR A 1 98 ? -6.927 0.315 8.866 1.00 90.69 98 THR A N 1
ATOM 715 C CA . THR A 1 98 ? -8.072 -0.591 9.015 1.00 90.69 98 THR A CA 1
ATOM 716 C C . THR A 1 98 ? -9.083 -0.480 7.879 1.00 90.69 98 THR A C 1
ATOM 718 O O . THR A 1 98 ? -10.144 -1.087 7.982 1.00 90.69 98 THR A O 1
ATOM 721 N N . VAL A 1 99 ? -8.795 0.286 6.817 1.00 90.94 99 VAL A N 1
ATOM 722 C CA . VAL A 1 99 ? -9.744 0.517 5.716 1.00 90.94 99 VAL A CA 1
ATOM 723 C C . VAL A 1 99 ? -10.277 -0.798 5.152 1.00 90.94 99 VAL A C 1
ATOM 725 O O . VAL A 1 99 ? -9.543 -1.770 4.981 1.00 90.94 99 VAL A O 1
ATOM 728 N N . ARG A 1 100 ? -11.566 -0.826 4.809 1.00 90.06 100 ARG A N 1
ATOM 729 C CA . ARG A 1 100 ? -12.242 -2.042 4.336 1.00 90.06 100 ARG A CA 1
ATOM 730 C C . ARG A 1 100 ? -11.629 -2.592 3.056 1.00 90.06 100 ARG A C 1
ATOM 732 O O . ARG A 1 100 ? -11.688 -3.791 2.782 1.00 90.06 100 ARG A O 1
ATOM 739 N N . ARG A 1 101 ? -11.184 -1.685 2.188 1.00 88.25 101 ARG A N 1
ATOM 740 C CA . ARG A 1 101 ? -10.717 -2.009 0.844 1.00 88.25 101 ARG A CA 1
ATOM 741 C C . ARG A 1 101 ? -9.795 -0.920 0.327 1.00 88.25 101 ARG A C 1
ATOM 743 O O . ARG A 1 101 ? -10.123 0.259 0.429 1.00 88.25 101 ARG A O 1
ATOM 750 N N . CYS A 1 102 ? -8.725 -1.337 -0.336 1.00 93.25 102 CYS A N 1
ATOM 751 C CA . CYS A 1 102 ? -7.915 -0.467 -1.174 1.00 93.25 102 CYS A CA 1
ATOM 752 C C . CYS A 1 102 ? -8.149 -0.809 -2.653 1.00 93.25 102 CYS A C 1
ATOM 754 O O . CYS A 1 102 ? -8.168 -1.981 -3.026 1.00 93.25 102 CYS A O 1
ATOM 756 N N . ILE A 1 103 ? -8.339 0.204 -3.496 1.00 92.19 103 ILE A N 1
ATOM 757 C CA . ILE A 1 103 ? -8.563 0.070 -4.938 1.00 92.19 103 ILE A CA 1
ATOM 758 C C . ILE A 1 103 ? -7.485 0.874 -5.664 1.00 92.19 103 ILE A C 1
ATOM 760 O O . ILE A 1 103 ? -7.398 2.084 -5.482 1.00 92.19 103 ILE A O 1
ATOM 764 N N . GLY A 1 104 ? -6.675 0.208 -6.486 1.00 91.12 104 GLY A N 1
ATOM 765 C CA . GLY A 1 104 ? -5.684 0.854 -7.346 1.00 91.12 104 GLY A CA 1
ATOM 766 C C . GLY A 1 104 ? -6.164 0.907 -8.792 1.00 91.12 104 GLY A C 1
ATOM 767 O O . GLY A 1 104 ? -6.609 -0.107 -9.332 1.00 91.12 104 GLY A O 1
ATOM 768 N N . VAL A 1 105 ? -6.067 2.075 -9.424 1.00 89.00 105 VAL A N 1
ATOM 769 C CA . VAL A 1 105 ? -6.339 2.266 -10.854 1.00 89.00 105 VAL A CA 1
ATOM 770 C C . VAL A 1 105 ? -5.065 2.757 -11.529 1.00 89.00 105 VAL A C 1
ATOM 772 O O . VAL A 1 105 ? -4.547 3.817 -11.190 1.00 89.00 105 VAL A O 1
ATOM 775 N N . GLU A 1 106 ? -4.568 2.011 -12.512 1.00 85.56 106 GLU A N 1
ATOM 776 C CA . GLU A 1 106 ? -3.383 2.371 -13.291 1.00 85.56 106 GLU A CA 1
ATOM 777 C C . GLU A 1 106 ? -3.667 2.172 -14.785 1.00 85.56 106 GLU A C 1
ATOM 779 O O . GLU A 1 106 ? -4.174 1.134 -15.209 1.00 85.56 106 GLU A O 1
ATOM 784 N N . LEU A 1 107 ? -3.371 3.197 -15.588 1.00 79.94 107 LEU A N 1
ATOM 785 C CA . LEU A 1 107 ? -3.621 3.183 -17.033 1.00 79.94 107 LEU A CA 1
ATOM 786 C C . LEU A 1 107 ? -2.459 2.559 -17.810 1.00 79.94 107 LEU A C 1
ATOM 788 O O . LEU A 1 107 ? -2.636 2.082 -18.935 1.00 79.94 107 LEU A O 1
ATOM 792 N N . ARG A 1 108 ? -1.251 2.578 -17.242 1.00 74.94 108 ARG A N 1
ATOM 793 C CA . ARG A 1 108 ? -0.080 1.945 -17.839 1.00 74.94 108 ARG A CA 1
ATOM 794 C C . ARG A 1 108 ? -0.190 0.432 -17.700 1.00 74.94 108 ARG A C 1
ATOM 796 O O . ARG A 1 108 ? -0.606 -0.097 -16.678 1.00 74.94 108 ARG A O 1
ATOM 803 N N . LYS A 1 109 ? 0.273 -0.280 -18.728 1.00 68.75 109 LYS A N 1
ATOM 804 C CA . LYS A 1 109 ? 0.483 -1.732 -18.668 1.00 68.75 109 LYS A CA 1
ATOM 805 C C . LYS A 1 109 ? 1.735 -2.041 -17.840 1.00 68.75 109 LYS A C 1
ATOM 807 O O . LYS A 1 109 ? 2.754 -2.435 -18.395 1.00 68.75 109 LYS A O 1
ATOM 812 N N . VAL A 1 110 ? 1.662 -1.795 -16.538 1.00 62.88 110 VAL A N 1
ATOM 813 C CA . VAL A 1 110 ? 2.655 -2.203 -15.541 1.00 62.88 110 VAL A CA 1
ATOM 814 C C . VAL A 1 110 ? 2.000 -3.286 -14.687 1.00 62.88 110 VAL A C 1
ATOM 816 O O . VAL A 1 110 ? 0.812 -3.192 -14.383 1.00 62.88 110 VAL A O 1
ATOM 819 N N . ALA A 1 111 ? 2.736 -4.344 -14.343 1.00 60.25 111 ALA A N 1
ATOM 820 C CA . ALA A 1 111 ? 2.211 -5.377 -13.456 1.00 60.25 111 ALA A CA 1
ATOM 821 C C . ALA A 1 111 ? 2.021 -4.788 -12.049 1.00 60.25 111 ALA A C 1
ATOM 823 O O . ALA A 1 111 ? 2.997 -4.417 -11.391 1.00 60.25 111 ALA A O 1
ATOM 824 N N . MET A 1 112 ? 0.773 -4.685 -11.589 1.00 60.94 112 MET A N 1
ATOM 825 C CA . ME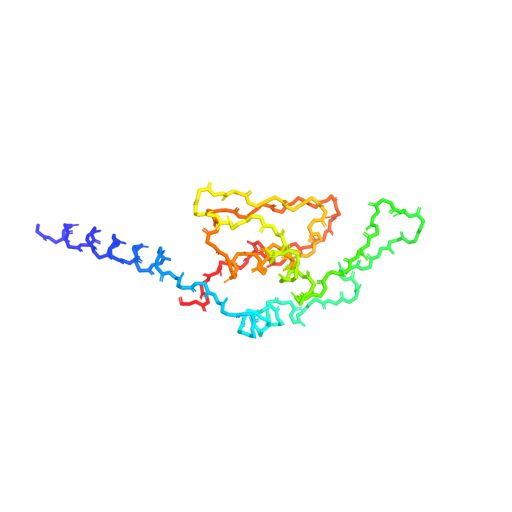T A 1 112 ? 0.471 -4.212 -10.240 1.00 60.94 112 MET A CA 1
ATOM 826 C C . MET A 1 112 ? 0.779 -5.329 -9.238 1.00 60.94 112 MET A C 1
ATOM 828 O O . MET A 1 112 ? -0.061 -6.180 -8.952 1.00 60.94 112 MET A O 1
ATOM 832 N N . LYS A 1 113 ? 2.004 -5.347 -8.702 1.00 65.69 113 LYS A N 1
ATOM 833 C CA . LYS A 1 113 ? 2.479 -6.457 -7.853 1.00 65.69 113 LYS A CA 1
ATOM 834 C C . LYS A 1 113 ? 1.756 -6.564 -6.508 1.00 65.69 113 LYS A C 1
ATOM 836 O O . LYS A 1 113 ? 1.729 -7.643 -5.924 1.00 65.69 113 LYS A O 1
ATOM 841 N N . ALA A 1 114 ? 1.137 -5.479 -6.043 1.00 57.44 114 ALA A N 1
ATOM 842 C CA . ALA A 1 114 ? 0.322 -5.475 -4.828 1.00 57.44 114 ALA A CA 1
ATOM 843 C C . ALA A 1 114 ? -1.021 -6.224 -4.965 1.00 57.44 114 ALA A C 1
ATOM 845 O O . ALA A 1 114 ? -1.618 -6.552 -3.947 1.00 57.44 114 ALA A O 1
ATOM 846 N N . ALA A 1 115 ? -1.508 -6.486 -6.187 1.00 50.69 115 ALA A N 1
ATOM 847 C CA . ALA A 1 115 ? -2.793 -7.162 -6.410 1.00 50.69 115 ALA A CA 1
ATOM 848 C C . ALA A 1 115 ? -2.684 -8.686 -6.593 1.00 50.69 115 ALA A C 1
ATOM 850 O O . ALA A 1 115 ? -3.647 -9.392 -6.306 1.00 50.69 115 ALA A O 1
ATOM 851 N N . ASP A 1 116 ? -1.529 -9.192 -7.039 1.00 39.88 116 ASP A N 1
ATOM 852 C CA . ASP A 1 116 ? -1.366 -10.602 -7.442 1.00 39.88 116 ASP A CA 1
ATOM 853 C C . ASP A 1 116 ? -0.881 -11.535 -6.322 1.00 39.88 116 ASP A C 1
ATOM 855 O O . ASP A 1 116 ? -0.890 -12.757 -6.480 1.00 39.88 116 ASP A O 1
ATOM 859 N N . LYS A 1 117 ? -0.461 -10.994 -5.175 1.00 39.69 117 LYS A N 1
ATOM 860 C CA . LYS A 1 117 ? -0.139 -11.798 -3.992 1.00 39.69 117 LYS A CA 1
ATOM 861 C C . LYS A 1 117 ? -1.286 -11.647 -2.996 1.00 39.69 117 LYS A C 1
ATOM 863 O O . LYS A 1 117 ? -1.489 -10.528 -2.524 1.00 39.69 117 LYS A O 1
ATOM 868 N N . PRO A 1 118 ? -2.029 -12.717 -2.640 1.00 37.03 118 PRO A N 1
ATOM 869 C CA . PRO A 1 118 ? -2.881 -12.637 -1.463 1.00 37.03 118 PRO A CA 1
ATOM 870 C C . PRO A 1 118 ? -1.998 -12.177 -0.300 1.00 37.03 118 PRO A C 1
ATOM 872 O O . PRO A 1 118 ? -0.890 -12.697 -0.135 1.00 37.03 118 PRO A O 1
ATOM 875 N N . LEU A 1 119 ? -2.453 -11.185 0.471 1.00 41.84 119 LEU A N 1
ATOM 876 C CA . LEU A 1 119 ? -1.857 -10.817 1.758 1.00 41.84 119 LEU A CA 1
ATOM 877 C C . LEU A 1 119 ? -2.053 -11.987 2.749 1.00 41.84 119 LEU A C 1
ATOM 879 O O . LEU A 1 119 ? -2.758 -11.878 3.737 1.00 41.84 119 LEU A O 1
ATOM 883 N N . ASN A 1 120 ? -1.432 -13.130 2.466 1.00 35.53 120 ASN A N 1
ATOM 884 C CA . ASN A 1 120 ? -1.312 -14.299 3.333 1.00 35.53 120 ASN A CA 1
ATOM 885 C C . ASN A 1 120 ? 0.045 -14.255 4.056 1.00 35.53 120 ASN A C 1
ATOM 887 O O . ASN A 1 120 ? 0.736 -15.264 4.165 1.00 35.53 120 ASN A O 1
ATOM 891 N N . LEU A 1 121 ? 0.481 -13.058 4.469 1.00 31.66 121 LEU A N 1
ATOM 892 C CA . LEU A 1 121 ? 1.755 -12.858 5.169 1.00 31.66 121 LEU A CA 1
ATOM 893 C C . LEU A 1 121 ? 1.592 -12.600 6.675 1.00 31.66 121 LEU A C 1
ATOM 895 O O . LEU A 1 121 ? 2.507 -12.065 7.300 1.00 31.66 121 LEU A O 1
ATOM 899 N N . LEU A 1 122 ? 0.446 -12.986 7.237 1.00 33.31 122 LEU A N 1
ATOM 900 C CA . LEU A 1 122 ? 0.196 -13.066 8.673 1.00 33.31 122 LEU A CA 1
ATOM 901 C C . LEU A 1 122 ? -0.401 -14.434 9.002 1.00 33.31 122 LEU A C 1
ATOM 903 O O . LEU A 1 122 ? -1.365 -14.825 8.305 1.00 33.31 122 LEU A O 1
#

InterPro domains:
  IPR025789 Histone-lysine N-methyltransferase DOT1 domain [PF08123] (54-117)
  IPR029063 S-adenosyl-L-methionine-dependent methyltransferase superfamily [G3DSA:3.40.50.150] (54-121)
  IPR029063 S-adenosyl-L-methionine-dependent methyltransferase superfamily [SSF53335] (55-117)
  IPR030445 Histone H3-K79 methyltransferase [PTHR21451] (49-117)

Radius of gyration: 17.28 Å; chains: 1; bounding box: 37×48×39 Å